Protein AF-A0A2U2M7Q2-F1 (afdb_monomer_lite)

Organism: NCBI:txid1624

Radius of gyration: 13.49 Å; chains: 1; bounding box: 31×27×34 Å

Foldseek 3Di:
DDPLVVVLQVVVCVVQPDDPPDRQKDKWWAFPVRDTPPDPPDDLLRTAWIWIDGPPWIWIFGDDDNLDTDIDTPDDDDPVVVVVVVVSCVSVVVSNVVHNHDDD

Secondary structure (DSSP, 8-state):
--HHHHHHHHHHHHHS--BTTB-SEEEEEEETTS-BTTSTT--GGGEEEEEEEETTEEEEEEE-SSS-EEEEESSPPPHHHHHHHHHHHHHHHHHHTT--PPP-

Sequence (104 aa):
MNKNIENMVEELKKEYPLDYKTENISIEVVDKNNNYDDDADFDESKLWEVRIFYRDKLFTLRRKYTDLFEISDDNYLDIHDLDDLGNIINIIGKHLKKISYKWD

pLDDT: mean 88.4, std 9.59, range [53.19, 97.75]

Structure (mmCIF, N/CA/C/O backbone):
data_AF-A0A2U2M7Q2-F1
#
_entry.id   AF-A0A2U2M7Q2-F1
#
loop_
_atom_site.group_PDB
_atom_site.id
_atom_site.type_symbol
_atom_site.label_atom_id
_atom_site.label_alt_id
_atom_site.label_comp_id
_atom_site.label_asym_id
_atom_site.label_entity_id
_atom_site.label_seq_id
_atom_site.pdbx_PDB_ins_code
_atom_site.Cartn_x
_atom_site.Cartn_y
_atom_site.Cartn_z
_atom_site.occupancy
_atom_site.B_iso_or_equiv
_atom_site.auth_seq_id
_atom_site.auth_comp_id
_atom_site.auth_asym_id
_atom_site.auth_atom_id
_atom_site.pdbx_PDB_model_num
ATOM 1 N N . MET A 1 1 ? 5.357 -12.546 -4.393 1.00 77.06 1 MET A N 1
ATOM 2 C CA . MET A 1 1 ? 5.260 -11.246 -3.707 1.00 77.06 1 MET A CA 1
ATOM 3 C C . MET A 1 1 ? 6.601 -10.538 -3.690 1.00 77.06 1 MET A C 1
ATOM 5 O O . MET A 1 1 ? 7.601 -11.118 -3.274 1.00 77.06 1 MET A O 1
ATOM 9 N N . ASN A 1 2 ? 6.633 -9.301 -4.182 1.00 90.00 2 ASN A N 1
ATOM 10 C CA . ASN A 1 2 ? 7.785 -8.407 -4.056 1.00 90.00 2 ASN A CA 1
ATOM 11 C C . ASN A 1 2 ? 8.135 -8.179 -2.567 1.00 90.00 2 ASN A C 1
ATOM 13 O O . ASN A 1 2 ? 7.237 -8.044 -1.740 1.00 90.00 2 ASN A O 1
ATOM 17 N N . LYS A 1 3 ? 9.430 -8.097 -2.217 1.00 93.44 3 LYS A N 1
ATOM 18 C CA . LYS A 1 3 ? 9.865 -8.033 -0.808 1.00 93.44 3 LYS A CA 1
ATOM 19 C C . LYS A 1 3 ? 9.393 -6.780 -0.061 1.00 93.44 3 LYS A C 1
ATOM 21 O O . LYS A 1 3 ? 9.106 -6.847 1.131 1.00 93.44 3 LYS A O 1
ATOM 26 N N . ASN A 1 4 ? 9.345 -5.626 -0.719 1.00 95.75 4 ASN A N 1
ATOM 27 C CA . ASN A 1 4 ? 8.868 -4.393 -0.098 1.00 95.75 4 ASN A CA 1
ATOM 28 C C . ASN A 1 4 ? 7.348 -4.426 0.128 1.00 95.75 4 ASN A C 1
ATOM 30 O O . ASN A 1 4 ? 6.904 -3.960 1.179 1.00 95.75 4 ASN A O 1
ATOM 34 N N . ILE A 1 5 ? 6.594 -5.030 -0.798 1.00 95.12 5 ILE A N 1
ATOM 35 C CA . ILE A 1 5 ? 5.149 -5.271 -0.657 1.00 95.12 5 ILE A CA 1
ATOM 36 C C . ILE A 1 5 ? 4.864 -6.298 0.444 1.00 95.12 5 ILE A C 1
ATOM 38 O O . ILE A 1 5 ? 4.035 -6.039 1.308 1.00 95.12 5 ILE A O 1
ATOM 42 N N . GLU A 1 6 ? 5.620 -7.396 0.504 1.00 95.12 6 GLU A N 1
ATOM 43 C CA . GLU A 1 6 ? 5.522 -8.390 1.583 1.00 95.12 6 GLU A CA 1
ATOM 44 C C . GLU A 1 6 ? 5.712 -7.730 2.957 1.00 95.12 6 GLU A C 1
ATOM 46 O O . GLU A 1 6 ? 4.865 -7.870 3.835 1.00 95.12 6 GLU A O 1
ATOM 51 N N . ASN A 1 7 ? 6.761 -6.914 3.122 1.00 96.94 7 ASN A N 1
ATOM 52 C CA . ASN A 1 7 ? 6.996 -6.198 4.378 1.00 96.94 7 ASN A CA 1
ATOM 53 C C . ASN A 1 7 ? 5.862 -5.199 4.708 1.00 96.94 7 ASN A C 1
ATOM 55 O O . ASN A 1 7 ? 5.566 -4.977 5.879 1.00 96.94 7 ASN A O 1
ATOM 59 N N . MET A 1 8 ? 5.249 -4.572 3.694 1.00 96.56 8 MET A N 1
ATOM 60 C CA . MET A 1 8 ? 4.111 -3.660 3.879 1.00 96.56 8 MET A CA 1
ATOM 61 C C . MET A 1 8 ? 2.889 -4.418 4.404 1.00 96.56 8 MET A C 1
ATOM 63 O O . MET A 1 8 ? 2.246 -3.977 5.355 1.00 96.56 8 MET A O 1
ATOM 67 N N . VAL A 1 9 ? 2.593 -5.573 3.803 1.00 94.00 9 VAL A N 1
ATOM 68 C CA . VAL A 1 9 ? 1.498 -6.460 4.212 1.00 94.00 9 VAL A CA 1
ATOM 69 C C . VAL A 1 9 ? 1.737 -6.996 5.626 1.00 94.00 9 VAL A C 1
ATOM 71 O O . VAL A 1 9 ? 0.806 -7.026 6.426 1.00 94.00 9 VAL A O 1
ATOM 74 N N . GLU A 1 10 ? 2.971 -7.368 5.972 1.00 93.94 10 GLU A N 1
ATOM 75 C CA . GLU A 1 10 ? 3.334 -7.792 7.330 1.00 93.94 10 GLU A CA 1
ATOM 76 C C . GLU A 1 10 ? 3.136 -6.677 8.376 1.00 93.94 10 GLU A C 1
ATOM 78 O O . GLU A 1 10 ? 2.572 -6.946 9.439 1.00 93.94 10 GLU A O 1
ATOM 83 N N . GLU A 1 11 ? 3.548 -5.430 8.092 1.00 96.56 11 GLU A N 1
ATOM 84 C CA . GLU A 1 11 ? 3.331 -4.283 8.999 1.00 96.56 11 GLU A CA 1
ATOM 85 C C . GLU A 1 11 ? 1.829 -4.018 9.194 1.00 96.56 11 GLU A C 1
ATOM 87 O O . GLU A 1 11 ? 1.372 -3.887 10.329 1.00 96.56 11 GLU A O 1
ATOM 92 N N . LEU A 1 12 ? 1.040 -4.038 8.114 1.00 94.62 12 LEU A N 1
ATOM 93 C CA . LEU A 1 12 ? -0.414 -3.857 8.182 1.00 94.62 12 LEU A CA 1
ATOM 94 C C . LEU A 1 12 ? -1.108 -4.972 8.969 1.00 94.62 12 LEU A C 1
ATOM 96 O O . LEU A 1 12 ? -1.920 -4.678 9.840 1.00 94.62 12 LEU A O 1
ATOM 100 N N . LYS A 1 13 ? -0.768 -6.243 8.721 1.00 91.25 13 LYS A N 1
ATOM 101 C CA . LYS A 1 13 ? -1.345 -7.391 9.447 1.00 91.25 13 LYS A CA 1
ATOM 102 C C . LYS A 1 13 ? -0.975 -7.401 10.928 1.00 91.25 13 LYS A C 1
ATOM 104 O O . LYS A 1 13 ? -1.701 -7.980 11.732 1.00 91.25 13 LYS A O 1
ATOM 109 N N . LYS A 1 14 ? 0.149 -6.791 11.304 1.00 92.12 14 LYS A N 1
ATOM 110 C CA . LYS A 1 14 ? 0.544 -6.646 12.706 1.00 92.12 14 LYS A CA 1
ATOM 111 C C . LYS A 1 14 ? -0.298 -5.596 13.433 1.00 92.12 14 LYS A C 1
ATOM 113 O O . LYS A 1 14 ? -0.686 -5.841 14.571 1.00 92.12 14 LYS A O 1
ATOM 118 N N . GLU A 1 15 ? -0.560 -4.457 12.793 1.00 92.94 15 GLU A N 1
ATOM 119 C CA . GLU A 1 15 ? -1.374 -3.378 13.378 1.00 92.94 15 GLU A CA 1
ATOM 120 C C . GLU A 1 15 ? -2.878 -3.679 13.319 1.00 92.94 15 GLU A C 1
ATOM 122 O O . GLU A 1 15 ? -3.620 -3.338 14.237 1.00 92.94 15 GLU A O 1
ATOM 127 N N . TYR A 1 16 ? -3.318 -4.395 12.284 1.00 90.19 16 TYR A N 1
ATOM 128 C CA . TYR A 1 16 ? -4.705 -4.803 12.064 1.00 90.19 16 TYR A CA 1
ATOM 129 C C . TYR A 1 16 ? -4.805 -6.335 11.997 1.00 90.19 16 TYR A C 1
ATOM 131 O O . TYR A 1 16 ? -5.046 -6.903 10.926 1.00 90.19 16 TYR A O 1
ATOM 139 N N . PRO A 1 17 ? -4.587 -7.034 13.127 1.00 82.19 17 PRO A N 1
ATOM 140 C CA . PRO A 1 17 ? -4.559 -8.489 13.158 1.00 82.19 17 PRO A CA 1
ATOM 141 C C . PRO A 1 17 ? -5.908 -9.092 12.777 1.00 82.19 17 PRO A C 1
ATOM 143 O O . PRO A 1 17 ? -6.960 -8.491 12.984 1.00 82.19 17 PRO A O 1
ATOM 146 N N . LEU A 1 18 ? -5.866 -10.318 12.256 1.00 78.50 18 LEU A N 1
ATOM 147 C CA . LEU A 1 18 ? -7.039 -11.159 12.015 1.00 78.50 18 LEU A CA 1
ATOM 148 C C . LEU A 1 18 ? -7.907 -11.251 13.279 1.00 78.50 18 LEU A C 1
ATOM 150 O O . LEU A 1 18 ? -7.413 -11.684 14.321 1.00 78.50 18 LEU A O 1
ATOM 154 N N . ASP A 1 19 ? -9.196 -10.928 13.178 1.00 71.19 19 ASP A N 1
ATOM 155 C CA . ASP A 1 19 ? -10.168 -11.269 14.219 1.00 71.19 19 ASP A CA 1
ATOM 156 C C . ASP A 1 19 ? -11.025 -12.441 13.734 1.00 71.19 19 ASP A C 1
ATOM 158 O O . ASP A 1 19 ? -11.757 -12.277 12.762 1.00 71.19 19 ASP A O 1
ATOM 162 N N . TYR A 1 20 ? -10.845 -13.597 14.399 1.00 53.19 20 TYR A N 1
ATOM 163 C CA . TYR A 1 20 ? -11.521 -14.916 14.454 1.00 53.19 20 TYR A CA 1
ATOM 164 C C . TYR A 1 20 ? -12.564 -15.380 13.396 1.00 53.19 20 TYR A C 1
ATOM 166 O O . TYR A 1 20 ? -13.023 -16.521 13.485 1.00 53.19 20 TYR A O 1
ATOM 174 N N . LYS A 1 21 ? -12.939 -14.589 12.387 1.00 59.44 21 LYS A N 1
ATOM 175 C CA . LYS A 1 21 ? -13.851 -14.911 11.278 1.00 59.44 21 LYS A CA 1
ATOM 176 C C . LYS A 1 21 ? -13.487 -14.241 9.942 1.00 59.44 21 LYS A C 1
ATOM 178 O O . LYS A 1 21 ? -13.869 -14.804 8.918 1.00 59.44 21 LYS A O 1
ATOM 183 N N . THR A 1 22 ? -12.753 -13.120 9.921 1.00 61.19 22 THR A N 1
ATOM 184 C CA . THR A 1 22 ? -12.463 -12.375 8.676 1.00 61.19 22 THR A CA 1
ATOM 185 C C . THR A 1 22 ? -11.098 -11.678 8.728 1.00 61.19 22 THR A C 1
ATOM 187 O O . THR A 1 22 ? -10.641 -11.265 9.795 1.00 61.19 22 THR A O 1
ATOM 190 N N . GLU A 1 23 ? -10.443 -11.532 7.571 1.00 68.12 23 GLU A N 1
ATOM 191 C CA . GLU A 1 23 ? -9.309 -10.615 7.424 1.00 68.12 23 GLU A CA 1
ATOM 192 C C . GLU A 1 23 ? -9.765 -9.176 7.699 1.00 68.12 23 GLU A C 1
ATOM 194 O O . GLU A 1 23 ? -10.604 -8.645 6.979 1.00 68.12 23 GLU A O 1
ATOM 199 N N . ASN A 1 24 ? -9.238 -8.555 8.764 1.00 82.31 24 ASN A N 1
ATOM 200 C CA . ASN A 1 24 ? -9.531 -7.152 9.077 1.00 82.31 24 ASN A CA 1
ATOM 201 C C . ASN A 1 24 ? -8.976 -6.223 7.999 1.00 82.31 24 ASN A C 1
ATOM 203 O O . ASN A 1 24 ? -9.602 -5.212 7.690 1.00 82.31 24 ASN A O 1
ATOM 207 N N . ILE A 1 25 ? -7.829 -6.586 7.422 1.00 90.25 25 ILE A N 1
ATOM 208 C CA . ILE A 1 25 ? -7.234 -5.900 6.286 1.00 90.25 25 ILE A CA 1
ATOM 209 C C . ILE A 1 25 ? -6.651 -6.904 5.290 1.00 90.25 25 ILE A C 1
ATOM 211 O O . ILE A 1 25 ? -5.957 -7.847 5.680 1.00 90.25 25 ILE A O 1
ATOM 215 N N . SER A 1 26 ? -6.887 -6.663 4.006 1.00 90.44 26 SER A N 1
ATOM 216 C CA . SER A 1 26 ? -6.148 -7.271 2.905 1.00 90.44 26 SER A CA 1
ATOM 217 C C . SER A 1 26 ? -5.778 -6.201 1.879 1.00 90.44 26 SER A C 1
ATOM 219 O O . SER A 1 26 ? -6.412 -5.146 1.791 1.00 90.44 26 SER A O 1
ATOM 221 N N . ILE A 1 27 ? -4.686 -6.438 1.158 1.00 93.12 27 ILE A N 1
ATOM 222 C CA . ILE A 1 27 ? -4.128 -5.490 0.199 1.00 93.12 27 ILE A CA 1
ATOM 223 C C . ILE A 1 27 ? -3.849 -6.235 -1.096 1.00 93.12 27 ILE A C 1
ATOM 225 O O . ILE A 1 27 ? -3.261 -7.312 -1.056 1.00 93.12 27 ILE A O 1
ATOM 229 N N . GLU A 1 28 ? -4.211 -5.627 -2.218 1.00 94.31 28 GLU A N 1
ATOM 230 C CA . GLU A 1 28 ? -3.741 -6.028 -3.543 1.00 94.31 28 GLU A CA 1
ATOM 231 C C . GLU A 1 28 ? -2.917 -4.880 -4.119 1.00 94.31 28 GLU A C 1
ATOM 233 O O . GLU A 1 28 ? -3.334 -3.716 -4.061 1.00 94.31 28 GLU A O 1
ATOM 238 N N . VAL A 1 29 ? -1.751 -5.183 -4.684 1.00 96.69 29 VAL A N 1
ATOM 239 C CA . VAL A 1 29 ? -0.932 -4.176 -5.363 1.00 96.69 29 VAL A CA 1
ATOM 240 C C . VAL A 1 29 ? -0.836 -4.537 -6.829 1.00 96.69 29 VAL A C 1
ATOM 242 O O . VAL A 1 29 ? -0.442 -5.642 -7.179 1.00 96.69 29 VAL A O 1
ATOM 245 N N . VAL A 1 30 ? -1.192 -3.587 -7.688 1.00 96.06 30 VAL A N 1
ATOM 246 C CA . VAL A 1 30 ? -1.308 -3.819 -9.126 1.00 96.06 30 VAL A CA 1
ATOM 247 C C . VAL A 1 30 ? -0.347 -2.895 -9.859 1.00 96.06 30 VAL A C 1
ATOM 249 O O . VAL A 1 30 ? -0.283 -1.691 -9.580 1.00 96.06 30 VAL A O 1
ATOM 252 N N . ASP A 1 31 ? 0.426 -3.447 -10.791 1.00 95.25 31 ASP A N 1
ATOM 253 C CA . ASP A 1 31 ? 1.246 -2.655 -11.704 1.00 95.25 31 ASP A CA 1
ATOM 254 C C . ASP A 1 31 ? 0.427 -2.130 -12.899 1.00 95.25 31 ASP A C 1
ATOM 256 O O . ASP A 1 31 ? -0.722 -2.504 -13.134 1.00 95.25 31 ASP A O 1
ATOM 260 N N . LYS A 1 32 ? 1.012 -1.232 -13.694 1.00 93.31 32 LYS A N 1
ATOM 261 C CA . LYS A 1 32 ? 0.335 -0.619 -14.852 1.00 93.31 32 LYS A CA 1
ATOM 262 C C . LYS A 1 32 ? -0.112 -1.614 -15.934 1.00 93.31 32 LYS A C 1
ATOM 264 O O . LYS A 1 32 ? -0.905 -1.251 -16.798 1.00 93.31 32 LYS A O 1
ATOM 269 N N . ASN A 1 33 ? 0.458 -2.819 -15.946 1.00 94.06 33 ASN A N 1
ATOM 270 C CA . ASN A 1 33 ? 0.144 -3.874 -16.902 1.00 94.06 33 ASN A CA 1
ATOM 271 C C . ASN A 1 33 ? -0.948 -4.812 -16.367 1.00 94.06 33 ASN A C 1
ATOM 273 O O . ASN A 1 33 ? -1.276 -5.788 -17.039 1.00 94.06 33 ASN A O 1
ATOM 277 N N . ASN A 1 34 ? -1.527 -4.495 -15.203 1.00 94.81 34 ASN A N 1
ATOM 278 C CA . ASN A 1 34 ? -2.526 -5.301 -14.514 1.00 94.81 34 ASN A CA 1
ATOM 279 C C . ASN A 1 34 ? -1.976 -6.646 -14.003 1.00 94.81 34 ASN A C 1
ATOM 281 O O . ASN A 1 34 ? -2.729 -7.615 -13.918 1.00 94.81 34 ASN A O 1
ATOM 285 N N . ASN A 1 35 ? -0.684 -6.689 -13.657 1.00 96.38 35 ASN A N 1
ATOM 286 C CA . ASN A 1 35 ? -0.110 -7.786 -12.881 1.00 96.38 35 ASN A CA 1
ATOM 287 C C . ASN A 1 35 ? -0.262 -7.481 -11.383 1.00 96.38 35 ASN A C 1
ATOM 289 O O . ASN A 1 35 ? 0.018 -6.357 -10.951 1.00 96.38 35 ASN A O 1
ATOM 293 N N . TYR A 1 36 ? -0.678 -8.475 -10.608 1.00 95.62 36 TYR A N 1
ATOM 294 C CA . TYR A 1 36 ? -0.802 -8.435 -9.152 1.00 95.62 36 TYR A CA 1
ATOM 295 C C . TYR A 1 36 ? 0.532 -8.756 -8.482 1.00 95.62 36 TYR A C 1
ATOM 297 O O . TYR A 1 36 ? 1.421 -9.335 -9.091 1.00 95.62 36 TYR A O 1
ATOM 305 N N . ASP A 1 37 ? 0.714 -8.391 -7.219 1.00 92.38 37 ASP A N 1
ATOM 306 C CA . ASP A 1 37 ? 1.990 -8.535 -6.518 1.00 92.38 37 ASP A CA 1
ATOM 307 C C . ASP A 1 37 ? 2.448 -9.982 -6.291 1.00 92.38 37 ASP A C 1
ATOM 309 O O . ASP A 1 37 ? 3.630 -10.227 -6.009 1.00 92.38 37 ASP A O 1
ATOM 313 N N . ASP A 1 38 ? 1.551 -10.951 -6.433 1.00 91.50 38 ASP A N 1
ATOM 314 C CA . ASP A 1 38 ? 1.844 -12.379 -6.464 1.00 91.50 38 ASP A CA 1
ATOM 315 C C . ASP A 1 38 ? 2.119 -12.936 -7.873 1.00 91.50 38 ASP A C 1
ATOM 317 O O . ASP A 1 38 ? 2.682 -14.033 -7.971 1.00 91.50 38 ASP A O 1
ATOM 321 N N . ASP A 1 39 ? 1.853 -12.172 -8.935 1.00 94.31 39 ASP A N 1
ATOM 322 C CA . ASP A 1 39 ? 2.193 -12.545 -10.306 1.00 94.31 39 ASP A CA 1
ATOM 323 C C . ASP A 1 39 ? 3.711 -12.527 -10.538 1.00 94.31 39 ASP A C 1
ATOM 325 O O . ASP A 1 39 ? 4.455 -11.669 -10.053 1.00 94.31 39 ASP A O 1
ATOM 329 N N . ALA A 1 40 ? 4.188 -13.471 -11.354 1.00 93.88 40 ALA A N 1
ATOM 330 C CA . ALA A 1 40 ? 5.607 -13.574 -11.703 1.00 93.88 40 ALA A CA 1
ATOM 331 C C . ALA A 1 40 ? 6.129 -12.349 -12.480 1.00 93.88 40 ALA A C 1
ATOM 333 O O . ALA A 1 40 ? 7.313 -12.024 -12.381 1.00 93.88 40 ALA A O 1
ATOM 334 N N . ASP A 1 41 ? 5.246 -11.681 -13.226 1.00 95.62 41 ASP A N 1
ATOM 335 C CA . ASP A 1 41 ? 5.569 -10.554 -14.107 1.00 95.62 41 ASP A CA 1
ATOM 336 C C . ASP A 1 41 ? 5.356 -9.178 -13.450 1.00 95.62 41 ASP A C 1
ATOM 338 O O . ASP A 1 41 ? 5.528 -8.146 -14.105 1.00 95.62 41 ASP A O 1
ATOM 342 N N . PHE A 1 42 ? 5.010 -9.143 -12.160 1.00 95.69 42 PHE A N 1
ATOM 343 C CA . PHE A 1 42 ? 4.822 -7.905 -11.409 1.00 95.69 42 PHE A CA 1
ATOM 344 C C . PHE A 1 42 ? 6.079 -7.030 -11.384 1.00 95.69 42 PHE A C 1
ATOM 346 O O . PHE A 1 42 ? 7.149 -7.441 -10.922 1.00 95.69 42 PHE A O 1
ATOM 353 N N . ASP A 1 43 ? 5.934 -5.773 -11.806 1.00 94.94 43 ASP A N 1
ATO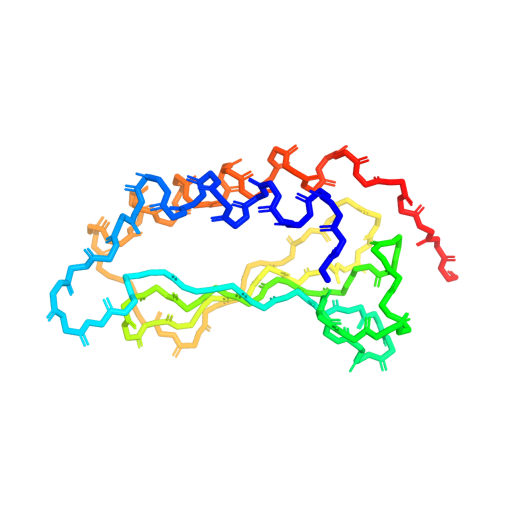M 354 C CA . ASP A 1 43 ? 6.995 -4.767 -11.759 1.00 94.94 43 ASP A CA 1
ATOM 355 C C . ASP A 1 43 ? 6.627 -3.632 -10.794 1.00 94.94 43 ASP A C 1
ATOM 357 O O . ASP A 1 43 ? 5.947 -2.670 -11.155 1.00 94.94 43 ASP A O 1
ATOM 361 N N . GLU A 1 44 ? 7.150 -3.699 -9.566 1.00 94.69 44 GLU A N 1
ATOM 362 C CA . GLU A 1 44 ? 6.920 -2.690 -8.520 1.00 94.69 44 GLU A CA 1
ATOM 363 C C . GLU A 1 44 ? 7.264 -1.259 -8.976 1.00 94.69 44 GLU A C 1
ATOM 365 O O . GLU A 1 44 ? 6.608 -0.298 -8.575 1.00 94.69 44 GLU A O 1
ATOM 370 N N . SER A 1 45 ? 8.248 -1.085 -9.868 1.00 93.69 45 SER A N 1
ATOM 371 C CA . SER A 1 45 ? 8.612 0.248 -10.378 1.00 93.69 45 SER A CA 1
ATOM 372 C C . SER A 1 45 ? 7.509 0.894 -11.228 1.00 93.69 45 SER A C 1
ATOM 374 O O . SER A 1 45 ? 7.519 2.109 -11.455 1.00 93.69 45 SER A O 1
AT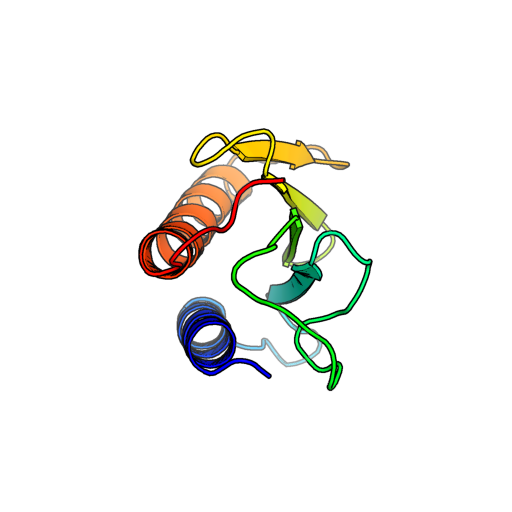OM 376 N N . LYS A 1 46 ? 6.543 0.087 -11.673 1.00 93.88 46 LYS A N 1
ATOM 377 C CA . LYS A 1 46 ? 5.364 0.464 -12.452 1.00 93.88 46 LYS A CA 1
ATOM 378 C C . LYS A 1 46 ? 4.073 0.345 -11.647 1.00 93.88 46 LYS A C 1
ATOM 380 O O . LYS A 1 46 ? 3.010 0.227 -12.252 1.00 93.88 46 LYS A O 1
ATOM 385 N N . LEU A 1 47 ? 4.155 0.385 -10.315 1.00 94.50 47 LEU A N 1
ATOM 386 C CA . LEU A 1 47 ? 2.982 0.402 -9.445 1.00 94.50 47 LEU A CA 1
ATOM 387 C C . LEU A 1 47 ? 1.943 1.396 -9.969 1.00 94.50 47 LEU A C 1
ATOM 389 O O . LEU A 1 47 ? 2.268 2.559 -10.230 1.00 94.50 47 LEU A O 1
ATOM 393 N N . TRP A 1 48 ? 0.719 0.906 -10.130 1.00 94.31 48 TRP A N 1
ATOM 394 C CA . TRP A 1 48 ? -0.424 1.649 -10.638 1.00 94.31 48 TRP A CA 1
ATOM 395 C C . TRP A 1 48 ? -1.415 1.947 -9.523 1.00 94.31 48 TRP A C 1
ATOM 397 O O . TRP A 1 48 ? -1.808 3.099 -9.344 1.00 94.31 48 TRP A O 1
ATOM 407 N N . GLU A 1 49 ? -1.777 0.942 -8.731 1.00 95.38 49 GLU A N 1
ATOM 408 C CA . GLU A 1 49 ? -2.678 1.140 -7.603 1.00 95.38 49 GLU A CA 1
ATOM 409 C C . GLU A 1 49 ? -2.429 0.159 -6.459 1.00 95.38 49 GLU A C 1
ATOM 411 O O . GLU A 1 49 ? -1.942 -0.954 -6.655 1.00 95.38 49 GLU A O 1
ATOM 416 N N . VAL A 1 50 ? -2.778 0.605 -5.256 1.00 96.19 50 VAL A N 1
ATOM 417 C CA . VAL A 1 50 ? -2.899 -0.229 -4.061 1.00 96.19 50 VAL A CA 1
ATOM 418 C C . VAL A 1 50 ? -4.374 -0.264 -3.691 1.00 96.19 50 VAL A C 1
ATOM 420 O O . VAL A 1 50 ? -4.954 0.786 -3.402 1.00 96.19 50 VAL A O 1
ATOM 423 N N . ARG A 1 51 ? -4.976 -1.450 -3.704 1.00 95.19 51 ARG A N 1
ATOM 424 C CA . ARG A 1 51 ? -6.346 -1.678 -3.244 1.00 95.19 51 ARG A CA 1
ATOM 425 C C . ARG A 1 51 ? -6.304 -2.148 -1.807 1.00 95.19 51 ARG A C 1
ATOM 427 O O . ARG A 1 51 ? -5.554 -3.057 -1.469 1.00 95.19 51 ARG A O 1
ATOM 434 N N . ILE A 1 52 ? -7.096 -1.499 -0.974 1.00 93.25 52 ILE A N 1
ATOM 435 C CA . ILE A 1 52 ? -7.140 -1.701 0.463 1.00 93.25 52 ILE A CA 1
ATOM 436 C C . ILE A 1 52 ? -8.542 -2.175 0.793 1.00 93.25 52 ILE A C 1
ATOM 438 O O . ILE A 1 52 ? -9.495 -1.398 0.728 1.00 93.25 52 ILE A O 1
ATOM 442 N N . PHE A 1 53 ? -8.653 -3.442 1.159 1.00 90.69 53 PHE A N 1
ATOM 443 C CA . PHE A 1 53 ? -9.881 -4.010 1.682 1.00 90.69 53 PHE A CA 1
ATOM 444 C C . PHE A 1 53 ? -9.772 -3.976 3.199 1.00 90.69 53 PHE A C 1
ATOM 446 O O . PHE A 1 53 ? -9.003 -4.731 3.790 1.00 90.69 53 PHE A O 1
ATOM 453 N N . TYR A 1 54 ? -10.493 -3.057 3.831 1.00 89.12 54 TYR A N 1
ATOM 454 C CA . TYR A 1 54 ? -10.522 -2.917 5.282 1.00 89.12 54 TYR A CA 1
ATOM 455 C C . TYR A 1 54 ? -11.947 -3.161 5.763 1.00 89.12 54 TYR A C 1
ATOM 457 O O . TYR A 1 54 ? -12.856 -2.396 5.440 1.00 89.12 54 TYR A O 1
ATOM 465 N N . ARG A 1 55 ? -12.148 -4.248 6.516 1.00 84.81 55 ARG A N 1
ATOM 466 C CA . ARG A 1 55 ? -13.478 -4.772 6.869 1.00 84.81 55 ARG A CA 1
ATOM 467 C C . ARG A 1 55 ? -14.328 -5.010 5.608 1.00 84.81 55 ARG A C 1
ATOM 469 O O . ARG A 1 55 ? -14.000 -5.872 4.803 1.00 84.81 55 ARG A O 1
ATOM 476 N N . ASP A 1 56 ? -15.415 -4.268 5.438 1.00 81.25 56 ASP A N 1
ATOM 477 C CA . ASP A 1 56 ? -16.348 -4.318 4.311 1.00 81.25 56 ASP A CA 1
ATOM 478 C C . ASP A 1 56 ? -16.164 -3.155 3.318 1.00 81.25 56 ASP A C 1
ATOM 480 O O . ASP A 1 56 ? -17.005 -2.951 2.442 1.00 81.25 56 ASP A O 1
ATOM 484 N N . LYS A 1 57 ? -15.064 -2.400 3.433 1.00 86.38 57 LYS A N 1
ATOM 485 C CA . LYS A 1 57 ? -14.790 -1.197 2.638 1.00 86.38 57 LYS A CA 1
ATOM 486 C C . LYS A 1 57 ? -13.600 -1.397 1.709 1.00 86.38 57 LYS A C 1
ATOM 488 O O . LYS A 1 57 ? -12.582 -1.972 2.094 1.00 86.38 57 LYS A O 1
ATOM 493 N N . LEU A 1 58 ? -13.728 -0.860 0.498 1.00 90.25 58 LEU A N 1
ATOM 494 C CA . LEU A 1 58 ? -12.657 -0.757 -0.490 1.00 90.25 58 LEU A CA 1
ATOM 495 C C . LE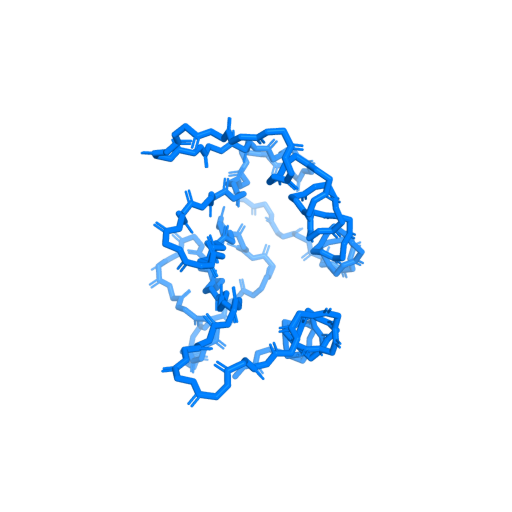U A 1 58 ? -12.180 0.692 -0.609 1.00 90.25 58 LEU A C 1
ATOM 497 O O . LEU A 1 58 ? -12.974 1.593 -0.895 1.00 90.25 58 LEU A O 1
ATOM 501 N N . PHE A 1 59 ? -10.871 0.876 -0.466 1.00 90.75 59 PHE A N 1
ATOM 502 C CA . PHE A 1 59 ? -10.158 2.100 -0.813 1.00 90.75 59 PHE A CA 1
ATOM 503 C C . PHE A 1 59 ? -9.112 1.795 -1.866 1.00 90.75 59 PHE A C 1
ATOM 505 O O . PHE A 1 59 ? -8.498 0.731 -1.860 1.00 90.75 59 PHE A O 1
ATOM 512 N N . THR A 1 60 ? -8.861 2.754 -2.745 1.00 93.50 60 THR A N 1
ATOM 513 C CA . THR A 1 60 ? -7.785 2.645 -3.723 1.00 93.50 60 THR A CA 1
ATOM 514 C C . THR A 1 60 ? -6.868 3.849 -3.612 1.00 93.50 60 THR A C 1
ATOM 516 O O . THR A 1 60 ? -7.314 4.993 -3.672 1.00 93.50 60 THR A O 1
ATOM 519 N N . LEU A 1 61 ? -5.571 3.585 -3.479 1.00 94.25 61 LEU A N 1
ATOM 520 C CA . LEU A 1 61 ? -4.520 4.570 -3.696 1.00 94.25 61 LEU A CA 1
ATOM 521 C C . LEU A 1 61 ? -4.017 4.395 -5.123 1.00 94.25 61 LEU A C 1
ATOM 523 O O . LEU A 1 61 ? -3.258 3.469 -5.407 1.00 94.25 61 LEU A O 1
ATOM 527 N N . ARG A 1 62 ? -4.448 5.267 -6.033 1.00 93.38 62 ARG A N 1
ATOM 528 C CA . ARG A 1 62 ? -4.077 5.198 -7.447 1.00 93.38 62 ARG A CA 1
ATOM 529 C C . ARG A 1 62 ? -2.981 6.201 -7.763 1.00 93.38 62 ARG A C 1
ATOM 531 O O . ARG A 1 62 ? -3.141 7.402 -7.551 1.00 93.38 62 ARG A O 1
ATOM 538 N N . ARG A 1 63 ? -1.881 5.725 -8.334 1.00 90.94 63 ARG A N 1
ATOM 539 C CA . ARG A 1 63 ? -0.801 6.575 -8.828 1.00 90.94 63 ARG A CA 1
ATOM 540 C C . ARG A 1 63 ? -1.261 7.315 -10.089 1.00 90.94 63 ARG A C 1
ATOM 542 O O . ARG A 1 63 ? -1.803 6.712 -11.011 1.00 90.94 63 ARG A O 1
ATOM 549 N N . LYS A 1 64 ? -1.044 8.632 -10.138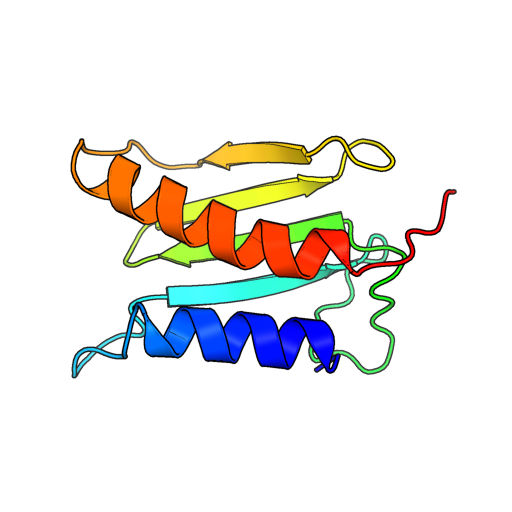 1.00 86.00 64 LYS A N 1
ATOM 550 C CA . LYS A 1 64 ? -1.339 9.484 -11.308 1.00 86.00 64 LYS A CA 1
ATOM 551 C C . LYS A 1 64 ? -0.077 9.943 -12.033 1.00 86.00 64 LYS A C 1
ATOM 553 O O . LYS A 1 64 ? -0.039 9.922 -13.256 1.00 86.00 64 LYS A O 1
ATOM 558 N N . TYR A 1 65 ? 0.941 10.353 -11.273 1.00 77.00 65 TYR A N 1
ATOM 559 C CA . TYR A 1 65 ? 2.246 10.821 -11.771 1.00 77.00 65 TYR A CA 1
ATOM 560 C C . TYR A 1 65 ? 3.379 10.188 -10.933 1.00 77.00 65 TYR A C 1
ATOM 562 O O . TYR A 1 65 ? 3.161 9.113 -10.381 1.00 77.00 65 TYR A O 1
ATOM 570 N N . THR A 1 66 ? 4.595 10.755 -10.838 1.00 72.19 66 THR A N 1
ATOM 571 C CA . THR A 1 66 ? 5.712 10.101 -10.094 1.00 72.19 66 THR A CA 1
ATOM 572 C C . THR A 1 66 ? 5.315 9.736 -8.681 1.00 72.19 66 THR A C 1
ATOM 574 O O . THR A 1 66 ? 5.476 8.599 -8.264 1.00 72.19 66 THR A O 1
ATOM 577 N N . ASP A 1 67 ? 4.824 10.739 -7.971 1.00 76.38 67 ASP A N 1
ATOM 578 C CA . ASP A 1 67 ? 4.694 10.800 -6.524 1.00 76.38 67 ASP A CA 1
ATOM 579 C C . ASP A 1 67 ? 3.311 11.323 -6.116 1.00 76.38 67 ASP A C 1
ATOM 581 O O . ASP A 1 67 ? 3.018 11.479 -4.932 1.00 76.38 67 ASP A O 1
ATOM 585 N N . LEU A 1 68 ? 2.440 11.556 -7.103 1.00 86.81 68 LEU A N 1
ATOM 586 C CA . LEU A 1 68 ? 1.064 11.979 -6.902 1.00 86.81 68 LEU A CA 1
ATOM 587 C C . LEU A 1 68 ? 0.142 10.765 -6.902 1.00 86.81 68 LEU A C 1
ATOM 589 O O . LEU A 1 68 ? 0.022 10.058 -7.909 1.00 86.81 68 LEU A O 1
ATOM 593 N N . PHE A 1 69 ? -0.532 10.579 -5.772 1.00 90.31 69 PHE A N 1
ATOM 594 C CA . PHE A 1 69 ? -1.539 9.551 -5.562 1.00 90.31 69 PHE A CA 1
ATOM 595 C C . PHE A 1 69 ? -2.905 10.202 -5.364 1.00 90.31 69 PHE A C 1
ATOM 597 O O . PHE A 1 69 ? -3.046 11.186 -4.640 1.00 90.31 69 PHE A O 1
ATOM 604 N N . GLU A 1 70 ? -3.905 9.636 -6.022 1.00 92.00 70 GLU A N 1
ATOM 605 C CA . GLU A 1 70 ? -5.314 9.868 -5.743 1.00 92.00 70 GLU A CA 1
ATOM 606 C C . GLU A 1 70 ? -5.786 8.821 -4.735 1.00 92.00 70 GLU A C 1
ATOM 608 O O . GLU A 1 70 ? -5.423 7.648 -4.841 1.00 92.00 70 GLU A O 1
ATOM 613 N N . ILE A 1 71 ? -6.605 9.249 -3.779 1.00 89.62 71 ILE A N 1
ATOM 614 C CA . ILE A 1 71 ? -7.360 8.352 -2.909 1.00 89.62 71 ILE A CA 1
ATOM 615 C C . ILE A 1 71 ? -8.787 8.345 -3.437 1.00 89.62 71 ILE A C 1
ATOM 617 O O . ILE A 1 71 ? -9.406 9.405 -3.524 1.00 89.62 71 ILE A O 1
ATOM 621 N N . SER A 1 72 ? -9.294 7.171 -3.789 1.00 86.62 72 SER A N 1
ATOM 622 C CA . SER A 1 72 ? -10.699 6.978 -4.134 1.00 86.62 72 SER A CA 1
ATOM 623 C C . SER A 1 72 ? -11.324 5.958 -3.194 1.00 86.62 72 SER A C 1
ATOM 625 O O . SER A 1 72 ? -10.720 4.916 -2.922 1.00 86.62 72 SER A O 1
ATOM 627 N N . ASP A 1 73 ? -12.529 6.254 -2.722 1.00 77.69 73 ASP A N 1
ATOM 628 C CA . ASP A 1 73 ? -13.400 5.294 -2.052 1.00 77.69 73 ASP A CA 1
ATOM 629 C C . ASP A 1 73 ? -14.581 4.942 -2.961 1.00 77.69 73 ASP A C 1
ATOM 631 O O . ASP A 1 73 ? -14.976 5.739 -3.815 1.00 77.69 73 ASP A O 1
ATOM 635 N N . ASP A 1 74 ? -15.132 3.752 -2.735 1.00 70.81 74 ASP A N 1
ATOM 636 C CA . ASP A 1 74 ? -16.458 3.375 -3.230 1.00 70.81 74 ASP A CA 1
ATOM 637 C C . ASP A 1 74 ? -17.503 3.342 -2.085 1.00 70.81 74 ASP A C 1
ATOM 639 O O . ASP A 1 74 ? -18.614 2.845 -2.269 1.00 70.81 74 ASP A O 1
ATOM 643 N N . ASN A 1 75 ? -17.157 3.826 -0.880 1.00 68.88 75 ASN A N 1
ATOM 644 C CA . ASN A 1 75 ? -17.929 3.668 0.357 1.00 68.88 75 ASN A CA 1
ATOM 645 C C . ASN A 1 75 ? -17.870 4.898 1.279 1.00 68.88 75 ASN A C 1
ATOM 647 O O . ASN A 1 75 ? -16.806 5.442 1.559 1.00 68.88 75 ASN A O 1
ATOM 651 N N . TYR A 1 76 ? -19.005 5.236 1.902 1.00 76.88 76 TYR A N 1
ATOM 652 C CA . TYR A 1 76 ? -19.046 6.240 2.969 1.00 76.88 76 TYR A CA 1
ATOM 653 C C . TYR A 1 76 ? -18.229 5.809 4.197 1.00 76.88 76 TYR A C 1
ATOM 655 O O . TYR A 1 76 ? -18.339 4.674 4.667 1.00 76.88 76 TYR A O 1
ATOM 663 N N . LEU A 1 77 ? -17.466 6.756 4.746 1.00 75.62 77 LEU A N 1
ATOM 664 C CA . LEU A 1 77 ? -16.673 6.584 5.960 1.00 75.62 77 LEU A CA 1
ATOM 665 C C . LEU A 1 77 ? -17.409 7.119 7.183 1.00 75.62 77 LEU A C 1
ATOM 667 O O . LEU A 1 77 ? -17.938 8.234 7.160 1.00 75.62 77 LEU A O 1
ATOM 671 N N . ASP A 1 78 ? -17.400 6.346 8.264 1.00 79.62 78 ASP A N 1
ATOM 672 C CA . ASP A 1 78 ? -17.682 6.879 9.587 1.00 79.62 78 ASP A CA 1
ATOM 673 C C . ASP A 1 78 ? -16.421 7.515 10.199 1.00 79.62 78 ASP A C 1
ATOM 675 O O . ASP A 1 78 ? -15.318 7.453 9.655 1.00 79.62 78 ASP A O 1
ATOM 679 N N . ILE A 1 79 ? -16.590 8.188 11.337 1.00 77.81 79 ILE A N 1
ATOM 680 C CA . ILE A 1 79 ? -15.494 8.919 11.982 1.00 77.81 79 ILE A CA 1
ATOM 681 C C . ILE A 1 79 ? -14.391 8.001 12.531 1.00 77.81 79 ILE A C 1
ATOM 683 O O . ILE A 1 79 ? -13.249 8.436 12.630 1.00 77.81 79 ILE A O 1
ATOM 687 N N . HIS A 1 80 ? -14.707 6.751 12.877 1.00 79.06 80 HIS A N 1
ATOM 688 C CA . HIS A 1 80 ? -13.724 5.779 13.353 1.00 79.06 80 HIS A CA 1
ATOM 689 C C . HIS A 1 80 ? -12.880 5.237 12.197 1.00 79.06 80 HIS A C 1
ATOM 691 O O . HIS A 1 80 ? -11.686 5.000 12.372 1.00 79.06 80 HIS A O 1
ATOM 697 N N . ASP A 1 81 ? -13.468 5.112 11.006 1.00 82.00 81 ASP A N 1
ATOM 698 C CA . ASP A 1 81 ? -12.729 4.724 9.805 1.00 82.00 81 ASP A CA 1
ATOM 699 C C . ASP A 1 81 ? -11.669 5.757 9.400 1.00 82.00 81 ASP A C 1
ATOM 701 O O . ASP A 1 81 ? -10.667 5.388 8.795 1.00 82.00 81 ASP A O 1
ATOM 705 N N . LEU A 1 82 ? -11.867 7.046 9.714 1.00 85.25 82 LEU A N 1
ATOM 706 C CA . LEU A 1 82 ? -10.927 8.110 9.335 1.00 85.25 82 LEU A CA 1
ATOM 707 C C . LEU A 1 82 ? -9.563 7.958 10.018 1.00 85.25 82 LEU A C 1
ATOM 709 O O . LEU A 1 82 ? -8.530 8.108 9.360 1.00 85.25 82 LEU A O 1
ATOM 713 N N . ASP A 1 83 ? -9.560 7.651 11.317 1.00 88.62 83 ASP A N 1
ATOM 714 C CA . ASP A 1 83 ? -8.327 7.453 12.085 1.00 88.62 83 ASP A CA 1
ATOM 715 C C . ASP A 1 83 ? -7.576 6.209 11.589 1.00 88.62 83 ASP A C 1
ATOM 717 O O . ASP A 1 83 ? -6.362 6.251 11.358 1.00 88.62 83 ASP A O 1
ATOM 721 N N . ASP A 1 84 ? -8.308 5.117 11.352 1.00 90.25 84 ASP A N 1
ATOM 722 C CA . ASP A 1 84 ? -7.747 3.878 10.814 1.00 90.25 84 ASP A CA 1
ATOM 723 C C . ASP A 1 84 ? -7.185 4.074 9.403 1.00 90.25 84 ASP A C 1
ATOM 725 O O . ASP A 1 84 ? -6.045 3.699 9.127 1.00 90.25 84 ASP A O 1
ATOM 729 N N . LEU A 1 85 ? -7.936 4.727 8.514 1.00 89.25 85 LEU A N 1
ATOM 730 C CA . LEU A 1 85 ? -7.500 5.002 7.150 1.00 89.25 85 LEU A CA 1
ATOM 731 C C . LEU A 1 85 ? -6.234 5.867 7.134 1.00 89.25 85 LEU A C 1
ATOM 733 O O . LEU A 1 85 ? -5.309 5.587 6.371 1.00 89.25 85 LEU A O 1
ATOM 737 N N . GLY A 1 86 ? -6.143 6.875 8.007 1.00 91.75 86 GLY A N 1
ATOM 738 C CA . GLY A 1 86 ? -4.935 7.686 8.161 1.00 91.75 86 GLY A CA 1
ATOM 739 C C . GLY A 1 86 ? -3.707 6.852 8.544 1.00 91.75 86 GLY A C 1
ATOM 740 O O . GLY A 1 86 ? -2.631 7.015 7.958 1.00 91.75 86 GLY A O 1
ATOM 741 N N . ASN A 1 87 ? -3.868 5.913 9.479 1.00 94.50 87 ASN A N 1
ATOM 742 C CA . ASN A 1 87 ? -2.801 5.005 9.902 1.00 94.50 87 ASN A CA 1
ATOM 743 C C . ASN A 1 87 ? -2.401 4.019 8.795 1.00 94.50 87 ASN A C 1
ATOM 745 O O . ASN A 1 87 ? -1.207 3.854 8.525 1.00 94.50 87 ASN A O 1
ATOM 749 N N . ILE A 1 88 ? -3.378 3.425 8.106 1.00 94.81 88 ILE A N 1
ATOM 750 C CA . ILE A 1 88 ? -3.156 2.520 6.970 1.00 94.81 88 ILE A CA 1
ATOM 751 C C . ILE A 1 88 ? -2.384 3.240 5.856 1.00 94.81 88 ILE A C 1
ATOM 753 O O . ILE A 1 88 ? -1.354 2.744 5.393 1.00 94.81 88 ILE A O 1
ATOM 757 N N . ILE A 1 89 ? -2.821 4.444 5.469 1.00 94.62 89 ILE A N 1
ATOM 758 C CA . ILE A 1 89 ? -2.145 5.262 4.452 1.00 94.62 89 ILE A CA 1
ATOM 759 C C . ILE A 1 89 ? -0.718 5.598 4.884 1.00 94.62 89 ILE A C 1
ATOM 761 O O . ILE A 1 89 ? 0.193 5.577 4.057 1.00 94.62 89 ILE A O 1
ATOM 765 N N . ASN A 1 90 ? -0.491 5.893 6.166 1.00 96.50 90 ASN A N 1
ATOM 766 C CA . ASN A 1 90 ? 0.849 6.174 6.667 1.00 96.50 90 ASN A CA 1
ATOM 767 C C . ASN A 1 90 ? 1.777 4.957 6.518 1.00 96.50 90 ASN A C 1
ATOM 769 O O . ASN A 1 90 ? 2.901 5.109 6.038 1.00 96.50 90 ASN A O 1
ATOM 773 N N . ILE A 1 91 ? 1.313 3.754 6.874 1.00 97.75 91 ILE A N 1
ATOM 774 C CA . ILE A 1 91 ? 2.079 2.509 6.700 1.00 97.75 91 ILE A CA 1
ATOM 775 C C . ILE A 1 91 ? 2.383 2.279 5.218 1.00 97.75 91 ILE A C 1
ATOM 777 O O . ILE A 1 91 ? 3.551 2.169 4.846 1.00 97.75 91 ILE A O 1
ATOM 781 N N . ILE A 1 92 ? 1.366 2.311 4.353 1.00 96.62 92 ILE A N 1
ATOM 782 C CA . ILE A 1 92 ? 1.544 2.126 2.907 1.00 96.62 92 ILE A CA 1
ATOM 783 C C . ILE A 1 92 ? 2.522 3.169 2.350 1.00 96.62 92 ILE A C 1
ATOM 785 O O . ILE A 1 92 ? 3.497 2.831 1.679 1.00 96.62 92 ILE A O 1
ATOM 789 N N . GLY A 1 93 ? 2.348 4.441 2.709 1.00 95.56 93 GLY A N 1
ATOM 790 C CA . GLY A 1 93 ? 3.205 5.541 2.281 1.00 95.56 93 GLY A CA 1
ATOM 791 C C . GLY A 1 93 ? 4.680 5.359 2.654 1.00 95.56 93 GLY A C 1
ATOM 792 O O . GLY A 1 93 ? 5.553 5.722 1.862 1.00 95.56 93 GLY A O 1
ATOM 793 N N . LYS A 1 94 ? 5.001 4.762 3.813 1.00 97.25 94 LYS A N 1
ATOM 794 C CA . LYS A 1 94 ? 6.395 4.426 4.178 1.00 97.25 94 LYS A CA 1
ATOM 795 C C . LYS A 1 94 ? 7.027 3.439 3.193 1.00 97.25 94 LYS A C 1
ATOM 797 O O . LYS A 1 94 ? 8.227 3.536 2.936 1.00 97.25 94 LYS A O 1
ATOM 802 N N . HIS A 1 95 ? 6.253 2.490 2.672 1.00 96.94 95 HIS A N 1
ATOM 803 C CA . HIS A 1 95 ? 6.726 1.478 1.725 1.00 96.94 95 HIS A CA 1
ATOM 804 C C . HIS A 1 95 ? 6.758 2.005 0.293 1.00 96.94 95 HIS A C 1
ATOM 806 O O . HIS A 1 95 ? 7.756 1.811 -0.400 1.00 96.94 95 HIS A O 1
ATOM 812 N N . LEU A 1 96 ? 5.742 2.763 -0.119 1.00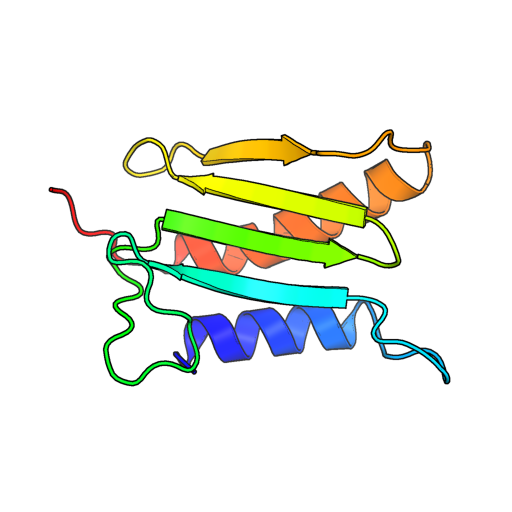 94.56 96 LEU A N 1
ATOM 813 C CA . LEU A 1 96 ? 5.695 3.395 -1.439 1.00 94.56 96 LEU A CA 1
ATOM 814 C C . LEU A 1 96 ? 6.844 4.387 -1.665 1.00 94.56 96 LEU A C 1
ATOM 816 O O . LEU A 1 96 ? 7.350 4.496 -2.779 1.00 94.56 96 LEU A O 1
ATOM 820 N N . LYS A 1 97 ? 7.315 5.078 -0.618 1.00 93.44 97 LYS A N 1
ATOM 821 C CA . LYS A 1 97 ? 8.480 5.984 -0.695 1.00 93.44 97 LYS A CA 1
ATOM 822 C C . LYS A 1 97 ? 9.808 5.279 -0.994 1.00 93.44 97 LYS A C 1
ATOM 824 O O . LYS A 1 97 ? 10.771 5.952 -1.350 1.00 93.44 97 LYS A O 1
ATOM 829 N N . LYS A 1 98 ? 9.891 3.955 -0.819 1.00 94.62 98 LYS A N 1
ATOM 830 C CA . LYS A 1 98 ? 11.107 3.165 -1.089 1.00 94.62 98 LYS A CA 1
ATOM 831 C C . LYS A 1 98 ? 11.205 2.724 -2.551 1.00 94.62 98 LYS A C 1
ATOM 833 O O . LYS A 1 98 ? 12.268 2.277 -2.974 1.00 94.62 98 LYS A O 1
ATOM 838 N N . ILE A 1 99 ? 10.114 2.835 -3.307 1.00 92.56 99 ILE A N 1
ATOM 839 C CA . ILE A 1 99 ? 10.042 2.376 -4.691 1.00 92.56 99 ILE A CA 1
ATOM 840 C C . ILE A 1 99 ? 10.824 3.335 -5.594 1.00 92.56 99 ILE A C 1
ATOM 842 O O . ILE A 1 99 ? 10.647 4.553 -5.552 1.00 92.56 99 ILE A O 1
ATOM 846 N N . SER A 1 100 ? 11.675 2.774 -6.455 1.00 92.12 100 SER A N 1
ATOM 847 C CA . SER A 1 100 ? 12.305 3.519 -7.547 1.00 92.12 100 SER A CA 1
ATOM 848 C C . SER A 1 100 ? 11.386 3.485 -8.764 1.00 92.12 100 SER A C 1
ATOM 850 O O . SER A 1 100 ? 11.422 2.551 -9.565 1.00 92.12 100 SER A O 1
ATOM 852 N N . TYR A 1 101 ? 10.512 4.481 -8.864 1.00 90.94 101 TYR A N 1
ATOM 853 C CA . TYR A 1 101 ? 9.503 4.532 -9.913 1.00 90.94 101 TYR A CA 1
ATOM 854 C C . TYR A 1 101 ? 10.1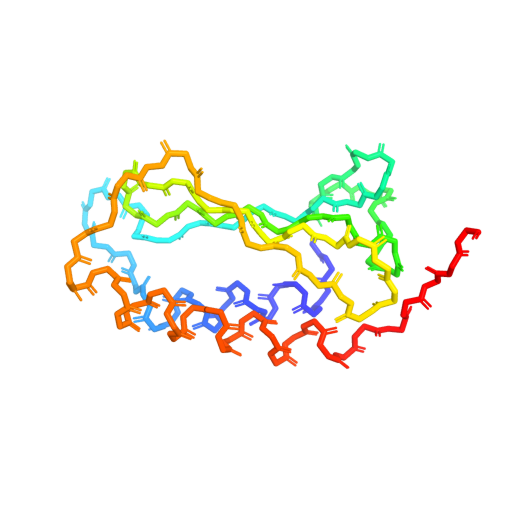17 4.741 -11.296 1.00 90.94 101 TYR A C 1
ATOM 856 O O . TYR A 1 101 ? 10.923 5.650 -11.507 1.00 90.94 101 TYR A O 1
ATOM 864 N N . LYS A 1 102 ? 9.673 3.930 -12.257 1.00 87.12 102 LYS A N 1
ATOM 865 C CA . LYS A 1 102 ? 9.914 4.182 -13.675 1.00 87.12 102 LYS A CA 1
ATOM 866 C C . LYS A 1 102 ? 8.775 5.016 -14.241 1.00 87.12 102 LYS A C 1
ATOM 868 O O . LYS A 1 102 ? 7.624 4.935 -13.800 1.00 87.12 102 LYS A O 1
ATOM 873 N N . TRP A 1 103 ? 9.153 5.854 -15.187 1.00 67.44 103 TRP A N 1
ATOM 874 C CA . TRP A 1 103 ? 8.243 6.644 -15.988 1.00 67.44 103 TRP A CA 1
ATOM 875 C C . TRP A 1 103 ? 7.974 5.930 -17.299 1.00 67.44 103 TRP A C 1
ATOM 877 O O . TRP A 1 103 ? 8.854 5.226 -17.802 1.00 67.44 103 TRP A O 1
ATOM 887 N N . ASP A 1 104 ? 6.779 6.156 -17.821 1.00 59.06 104 ASP A N 1
ATOM 888 C CA . ASP A 1 104 ? 6.450 5.887 -19.215 1.00 59.06 104 ASP A CA 1
ATOM 889 C C . ASP A 1 104 ? 6.685 7.134 -20.061 1.00 59.06 104 ASP A C 1
ATOM 891 O O . ASP A 1 104 ? 6.405 8.245 -19.547 1.00 59.06 104 ASP A O 1
#